Protein AF-A0AAD4C469-F1 (afdb_monomer)

InterPro domains:
  IPR000558 Histone H2B [PR00621] (13-31)
  IPR000558 Histone H2B [PR00621] (32-52)
  IPR000558 Histone H2B [PR00621] (54-71)
  IPR000558 Histone H2B [PR00621] (71-84)
  IPR000558 Histone H2B [PR00621] (84-97)
  IPR000558 Histone H2B [PTHR23428] (3-96)
  IPR000558 Histone H2B [SM00427] (3-100)
  IPR007125 Core Histone H2A/H2B/H3 domain [PF00125] (3-76)
  IPR009072 Histone-fold [G3DSA:1.10.20.10] (1-100)
  IPR009072 Histone-fold [SSF47113] (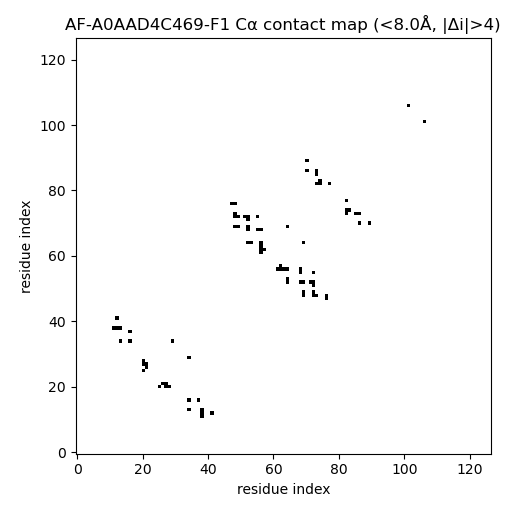2-96)
  IPR055333 Histone H2B, conserved site [PS00357] (68-90)

Solvent-accessible surface area (backbone atoms only — not comparable to full-atom values): 8048 Å² total; per-residue (Å²): 132,86,78,78,75,78,73,80,78,76,88,67,54,60,68,59,54,52,54,55,44,47,73,79,37,74,87,66,83,80,52,75,68,57,48,52,52,52,42,51,49,52,51,54,52,48,51,52,38,53,52,45,18,51,52,50,22,55,76,69,72,40,96,64,88,48,73,65,37,47,55,51,23,43,54,73,75,34,68,74,70,58,25,56,52,54,47,52,56,49,49,54,51,52,52,53,54,49,52,68,59,40,75,79,48,94,75,81,85,85,75,88,86,76,98,69,87,75,72,80,84,85,73,84,84,89,133

Mean predicted aligned error: 12.95 Å

Organism: NCBI:txid1328754

Secondary structure (DSSP, 8-state):
-----PPP----THHHHHHHHHHH-TT----HHHHHHHHHHHHHHHHHHHHHHHHHHHHTT-SS--HHHHHHHHHHHS-HHHHHHHHHHHHHHHHHHHHHHHTTS------S---------------

Foldseek 3Di:
DDDDDDPPDPDFCLVVVVVVCCVVPVPDDDDPVRSVVVRVVVVVVVVQLVVQLVVVCVVVVHPDRDVVSSLVSLPVPDDDPVSVVVSVVSVVVVVVVVVVVCVVPDDDDDDPDDPDPPDDDPDDDDD

Structure (mmCIF, N/CA/C/O backbone):
data_AF-A0AAD4C469-F1
#
_entry.id   AF-A0AAD4C469-F1
#
loop_
_atom_site.group_PDB
_atom_site.id
_atom_site.type_symbol
_atom_site.label_atom_id
_atom_site.label_alt_id
_atom_site.label_comp_id
_atom_site.label_asym_id
_atom_site.label_entity_id
_atom_site.label_seq_id
_atom_site.pdbx_PDB_ins_code
_atom_site.Cartn_x
_atom_site.Cartn_y
_atom_site.Cartn_z
_atom_site.occupancy
_atom_site.B_iso_or_equiv
_atom_site.auth_seq_id
_atom_site.auth_comp_id
_atom_site.auth_asym_id
_atom_site.auth_atom_id
_atom_site.pdbx_PDB_model_num
ATOM 1 N N . GLU A 1 1 ? 24.650 6.093 35.827 1.00 48.41 1 GLU A N 1
ATOM 2 C CA . GLU A 1 1 ? 23.314 5.576 35.453 1.00 48.41 1 GLU A CA 1
ATOM 3 C C . GLU A 1 1 ? 23.292 5.151 33.986 1.00 48.41 1 GLU A C 1
ATOM 5 O O . GLU A 1 1 ? 23.752 5.922 33.145 1.00 48.41 1 GLU A O 1
ATOM 10 N N . PRO A 1 2 ? 22.814 3.946 33.634 1.00 42.75 2 PRO A N 1
ATOM 11 C CA . PRO A 1 2 ? 22.776 3.515 32.243 1.00 42.75 2 PRO A CA 1
ATOM 12 C C . PRO A 1 2 ? 21.626 4.216 31.501 1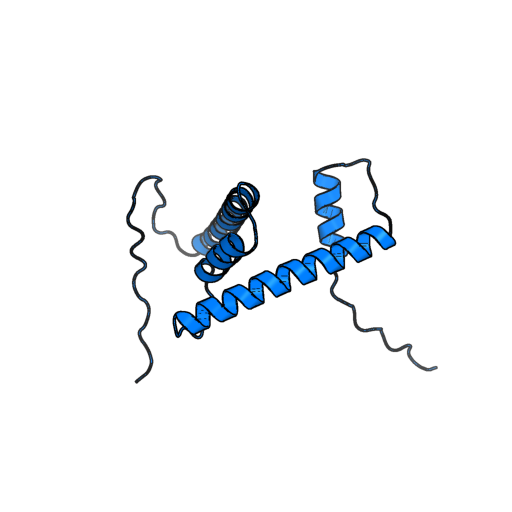.00 42.75 2 PRO A C 1
ATOM 14 O O . PRO A 1 2 ? 20.449 4.004 31.797 1.00 42.75 2 PRO A O 1
ATOM 17 N N . LYS A 1 3 ? 21.963 5.049 30.506 1.00 57.75 3 LYS A N 1
ATOM 18 C CA . LYS A 1 3 ? 20.997 5.647 29.568 1.00 57.75 3 LYS A CA 1
ATOM 19 C C . LYS A 1 3 ? 20.197 4.530 28.889 1.00 57.75 3 LYS A C 1
ATOM 21 O O . LYS A 1 3 ? 20.746 3.774 28.088 1.00 57.75 3 LYS A O 1
ATOM 26 N N . LYS A 1 4 ? 18.892 4.442 29.182 1.00 62.78 4 LYS A N 1
ATOM 27 C CA . LYS A 1 4 ? 17.950 3.548 28.487 1.00 62.78 4 LYS A CA 1
ATOM 28 C C . LYS A 1 4 ? 18.076 3.773 26.977 1.00 62.78 4 LYS A C 1
ATOM 30 O O . LYS A 1 4 ? 17.757 4.852 26.477 1.00 62.78 4 LYS A O 1
ATOM 35 N N . ARG A 1 5 ? 18.572 2.758 26.260 1.00 63.22 5 ARG A N 1
ATOM 36 C CA . ARG A 1 5 ? 18.670 2.749 24.795 1.00 63.22 5 ARG A CA 1
ATOM 37 C C . ARG A 1 5 ? 17.279 3.029 24.228 1.00 63.22 5 ARG A C 1
ATOM 39 O O . ARG A 1 5 ? 16.352 2.253 24.455 1.00 63.22 5 ARG A O 1
ATOM 46 N N . LYS A 1 6 ? 17.117 4.163 23.542 1.00 62.97 6 LYS A N 1
ATOM 47 C CA . LYS A 1 6 ? 15.861 4.517 22.873 1.0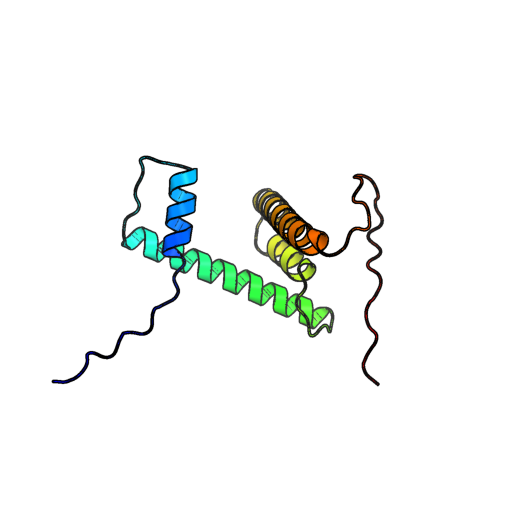0 62.97 6 LYS A CA 1
ATOM 48 C C . LYS A 1 6 ? 15.557 3.413 21.860 1.00 62.97 6 LYS A C 1
ATOM 50 O O . LYS A 1 6 ? 16.358 3.159 20.965 1.00 62.97 6 LYS A O 1
ATOM 55 N N . LYS A 1 7 ? 14.437 2.714 22.049 1.00 63.28 7 LYS A N 1
ATOM 56 C CA . LYS A 1 7 ? 13.973 1.665 21.136 1.00 63.28 7 LYS A CA 1
ATOM 57 C C . LYS A 1 7 ? 13.807 2.301 19.753 1.00 63.28 7 LYS A C 1
ATOM 59 O O . LYS A 1 7 ? 13.189 3.362 19.660 1.00 63.28 7 LYS A O 1
ATOM 64 N N . ALA A 1 8 ? 14.372 1.685 18.713 1.00 60.12 8 ALA A N 1
ATOM 65 C CA . ALA A 1 8 ? 14.177 2.143 17.342 1.00 60.12 8 ALA A CA 1
ATOM 66 C C . ALA A 1 8 ? 12.671 2.281 17.085 1.00 60.12 8 ALA A C 1
ATOM 68 O O . ALA A 1 8 ? 11.896 1.358 17.362 1.00 60.12 8 ALA A O 1
ATOM 69 N N . ARG A 1 9 ? 12.248 3.468 16.644 1.00 60.50 9 ARG A N 1
ATOM 70 C CA . ARG A 1 9 ? 10.848 3.749 16.341 1.00 60.50 9 ARG A CA 1
ATOM 71 C C . ARG A 1 9 ? 10.463 2.851 15.170 1.00 60.50 9 ARG A C 1
ATOM 73 O O . ARG A 1 9 ? 10.961 3.045 14.069 1.00 60.50 9 ARG A O 1
ATOM 80 N N . LYS A 1 10 ? 9.610 1.851 15.407 1.00 68.88 10 LYS A N 1
ATOM 81 C CA . LYS A 1 10 ? 8.953 1.149 14.303 1.00 68.88 10 LYS A CA 1
ATOM 82 C C . LYS A 1 10 ? 8.032 2.163 13.630 1.00 68.88 10 LYS A C 1
ATOM 84 O O . LYS A 1 10 ? 7.045 2.588 14.233 1.00 68.88 10 LYS A O 1
ATOM 89 N N . GLU A 1 11 ? 8.402 2.587 12.428 1.00 73.94 11 GLU A N 1
ATOM 90 C CA . GLU A 1 11 ? 7.507 3.282 11.506 1.00 73.94 11 GLU A CA 1
ATOM 91 C C . GLU A 1 11 ? 6.274 2.378 11.327 1.00 73.94 11 GLU A C 1
ATOM 93 O O . GLU A 1 11 ? 6.391 1.223 10.922 1.00 73.94 11 GLU A O 1
ATOM 98 N N . THR A 1 12 ? 5.106 2.846 11.763 1.00 84.94 12 THR A N 1
ATOM 99 C CA . THR A 1 12 ? 3.837 2.108 11.661 1.00 84.94 12 THR A CA 1
ATOM 100 C C . THR A 1 12 ? 2.800 3.010 11.026 1.00 84.94 12 THR A C 1
ATOM 102 O O . THR A 1 12 ? 2.823 4.228 11.219 1.00 84.94 12 THR A O 1
ATOM 105 N N . TYR A 1 13 ? 1.842 2.414 10.323 1.00 89.06 13 TYR A N 1
ATOM 106 C CA . TYR A 1 13 ? 0.779 3.153 9.643 1.00 89.06 13 TYR A CA 1
ATOM 107 C C . TYR A 1 13 ? -0.326 3.643 10.590 1.00 89.06 13 TYR A C 1
ATOM 109 O O . TYR A 1 13 ? -1.303 4.247 10.152 1.00 89.06 13 TYR A O 1
ATOM 117 N N . SER A 1 14 ? -0.165 3.427 11.899 1.00 87.50 14 SER A N 1
ATOM 118 C CA . SER A 1 14 ? -1.192 3.646 12.918 1.00 87.50 14 SER A CA 1
ATOM 119 C C . SER A 1 14 ? -1.788 5.056 12.899 1.00 87.50 14 SER A C 1
ATOM 121 O O . SER A 1 14 ? -3.000 5.215 13.015 1.00 87.50 14 SER A O 1
ATOM 123 N N . SER A 1 15 ? -0.962 6.093 12.717 1.00 89.75 15 SER A N 1
ATOM 124 C CA . SER A 1 15 ? -1.435 7.484 12.677 1.00 89.75 15 SER A CA 1
ATOM 125 C C . SER A 1 15 ? -2.305 7.773 11.450 1.00 89.75 15 SER A C 1
ATOM 127 O O . SER A 1 15 ? -3.302 8.484 11.562 1.00 89.75 15 SER A O 1
ATOM 129 N N . TYR A 1 16 ? -1.959 7.212 10.291 1.00 91.88 16 TYR A N 1
ATOM 130 C CA . TYR A 1 16 ? -2.714 7.375 9.048 1.00 91.88 16 TYR A CA 1
ATOM 131 C C . TYR A 1 16 ? -4.029 6.602 9.098 1.00 91.88 16 TYR A C 1
ATOM 133 O O . TYR A 1 16 ? -5.067 7.144 8.727 1.00 91.88 16 TYR A O 1
ATOM 141 N N . ILE A 1 17 ? -4.003 5.386 9.650 1.00 92.06 17 ILE A N 1
ATOM 142 C CA . ILE A 1 17 ? -5.201 4.568 9.852 1.00 92.06 17 ILE A CA 1
ATOM 143 C C . ILE A 1 17 ? -6.206 5.309 10.749 1.00 92.06 17 ILE A C 1
ATOM 145 O O . ILE A 1 17 ? -7.386 5.379 10.416 1.00 92.06 17 ILE A O 1
ATOM 149 N N . TYR A 1 18 ? -5.748 5.946 11.835 1.00 91.44 18 TYR A N 1
ATOM 150 C CA . TYR A 1 18 ? -6.616 6.777 12.680 1.00 91.44 18 TYR A CA 1
ATOM 151 C C . TYR A 1 18 ? -7.197 7.993 11.946 1.00 91.44 18 TYR A C 1
ATOM 153 O O . TYR A 1 18 ? -8.369 8.313 12.141 1.00 91.44 18 TYR A O 1
ATOM 161 N N . LYS A 1 19 ? -6.406 8.670 11.102 1.00 92.19 19 LYS A N 1
ATOM 162 C CA . LYS A 1 19 ? -6.885 9.817 10.311 1.00 92.19 19 LYS A CA 1
ATOM 163 C C . LYS A 1 19 ? -7.992 9.407 9.341 1.00 92.19 19 LYS A C 1
ATOM 165 O O . LYS A 1 19 ? -9.021 10.071 9.301 1.00 92.19 19 LYS A O 1
ATOM 170 N N . VAL A 1 20 ? -7.805 8.301 8.619 1.00 91.88 20 VAL A N 1
ATOM 171 C CA . VAL A 1 20 ? -8.817 7.767 7.694 1.00 91.88 20 VAL A CA 1
ATOM 172 C C . VAL A 1 20 ? -10.063 7.319 8.458 1.00 91.88 20 VAL A C 1
ATOM 174 O O . VAL A 1 20 ? -11.176 7.642 8.057 1.00 91.88 20 VAL A O 1
ATOM 177 N N . LEU A 1 21 ? -9.900 6.658 9.609 1.00 92.88 21 LEU A N 1
ATOM 178 C CA . LEU A 1 21 ? -11.036 6.240 10.432 1.00 92.88 21 LEU A CA 1
ATOM 179 C C . LEU A 1 21 ? -11.902 7.431 10.859 1.00 92.88 21 LEU A C 1
ATOM 181 O O . LEU A 1 21 ? -13.121 7.358 10.758 1.00 92.88 21 LEU A O 1
ATOM 185 N N . LYS A 1 22 ? -11.289 8.543 11.283 1.00 92.56 22 LYS A N 1
ATOM 186 C CA . LYS A 1 22 ? -12.030 9.751 11.678 1.00 92.56 22 LYS A CA 1
ATOM 187 C C . LYS A 1 22 ? -12.701 10.478 10.514 1.00 92.56 22 LYS A C 1
ATOM 189 O O . LYS A 1 22 ? -13.683 11.170 10.753 1.00 92.56 22 LYS A O 1
ATOM 194 N N . GLN A 1 23 ? -12.215 10.306 9.284 1.00 92.81 23 GLN A N 1
ATOM 195 C CA . GLN A 1 23 ? -12.884 10.830 8.088 1.00 92.81 23 GLN A CA 1
ATOM 196 C C . GLN A 1 23 ? -14.176 10.066 7.766 1.00 92.81 23 GLN A C 1
ATOM 198 O O . GLN A 1 23 ? -15.118 10.671 7.266 1.00 92.81 23 GLN A O 1
ATOM 203 N N . VAL A 1 24 ? -14.231 8.761 8.058 1.00 92.50 24 VAL A N 1
ATOM 204 C CA . VAL A 1 24 ? -15.398 7.910 7.760 1.00 92.50 24 VAL A CA 1
ATOM 205 C C . VAL A 1 24 ? -16.374 7.841 8.942 1.00 92.50 24 VAL A C 1
ATOM 207 O O . VAL A 1 24 ? -17.583 7.939 8.750 1.00 92.50 24 VAL A O 1
ATOM 210 N N . HIS A 1 25 ? -15.864 7.708 10.171 1.00 92.62 25 HIS A N 1
ATOM 211 C CA . HIS A 1 25 ? -16.662 7.603 11.395 1.00 92.62 25 HIS A CA 1
ATOM 212 C C . HIS A 1 25 ? -16.049 8.435 12.539 1.00 92.62 25 HIS A C 1
ATOM 214 O O . HIS A 1 25 ? -15.147 7.964 13.244 1.00 92.62 25 HIS A O 1
ATOM 220 N N . PRO A 1 26 ? -16.542 9.664 12.782 1.00 91.25 26 PRO A N 1
ATOM 221 C CA . PRO A 1 26 ? -15.951 10.566 13.771 1.00 91.25 26 PRO A CA 1
ATOM 222 C C . PRO A 1 26 ? -16.099 10.078 15.221 1.00 91.25 26 PRO A C 1
ATOM 224 O O . PRO A 1 26 ? -15.213 10.333 16.038 1.00 91.25 26 PRO A O 1
ATOM 227 N N . GLU A 1 27 ? -17.146 9.318 15.546 1.00 91.31 27 GLU A N 1
ATOM 228 C CA . GLU A 1 27 ? -17.429 8.871 16.923 1.00 91.31 27 GLU A CA 1
ATOM 229 C C . GLU A 1 27 ? -16.877 7.477 17.253 1.00 91.31 27 GLU A C 1
ATOM 231 O O . GLU A 1 27 ? -16.817 7.076 18.411 1.00 91.31 27 GLU A O 1
ATOM 236 N N . THR A 1 28 ? -16.408 6.733 16.248 1.00 91.44 28 THR A N 1
ATOM 237 C CA . THR A 1 28 ? -15.867 5.383 16.449 1.00 91.44 28 THR A CA 1
ATOM 238 C C . THR A 1 28 ? -14.378 5.424 16.815 1.00 91.44 28 THR A C 1
ATOM 240 O O . THR A 1 28 ? -13.620 6.304 16.384 1.00 91.44 28 THR A O 1
ATOM 243 N N . GLY A 1 29 ? -13.954 4.465 17.642 1.00 90.00 29 GLY A N 1
ATOM 244 C CA . GLY A 1 29 ? -12.559 4.203 17.996 1.00 90.00 29 GLY A CA 1
ATOM 245 C C . GLY A 1 29 ? -12.145 2.783 17.609 1.00 90.00 29 GLY A C 1
ATOM 246 O O . GLY A 1 29 ? -12.990 1.909 17.433 1.00 90.00 29 GLY A O 1
ATOM 247 N N . ILE A 1 30 ? -10.840 2.542 17.479 1.00 91.69 30 ILE A N 1
ATOM 248 C CA . ILE A 1 30 ? -10.284 1.223 17.155 1.00 91.69 30 ILE A CA 1
ATOM 249 C C . ILE A 1 30 ? -9.421 0.710 18.307 1.00 91.69 30 ILE A C 1
ATOM 251 O O . ILE A 1 30 ? -8.707 1.467 18.961 1.00 91.69 30 ILE A O 1
ATOM 255 N N . SER A 1 31 ? -9.487 -0.593 18.570 1.00 93.44 31 SER A N 1
ATOM 256 C CA . SER A 1 31 ? -8.665 -1.229 19.600 1.00 93.44 31 SER A CA 1
ATOM 257 C C . SER A 1 31 ? -7.203 -1.370 19.158 1.00 93.44 31 SER A C 1
ATOM 259 O O . SER A 1 31 ? -6.898 -1.455 17.968 1.00 93.44 31 SER A O 1
ATOM 261 N N . ASN A 1 32 ? -6.281 -1.501 20.119 1.00 88.94 32 ASN A N 1
ATOM 262 C CA . ASN A 1 32 ? -4.860 -1.747 19.827 1.00 88.94 32 ASN A CA 1
ATOM 263 C C . ASN A 1 32 ? -4.631 -3.040 19.024 1.00 88.94 32 ASN A C 1
ATOM 265 O O . ASN A 1 32 ? -3.735 -3.095 18.183 1.00 88.94 32 ASN A O 1
ATOM 269 N N . LYS A 1 33 ? -5.457 -4.073 19.249 1.00 90.88 33 LYS A N 1
ATOM 270 C CA . LYS A 1 33 ? -5.413 -5.322 18.473 1.00 90.88 33 LYS A CA 1
ATOM 271 C C . LYS A 1 33 ? -5.867 -5.096 17.030 1.00 90.88 33 LYS A C 1
ATOM 273 O O . LYS A 1 33 ? -5.175 -5.522 16.112 1.00 90.88 33 LYS A O 1
ATOM 278 N N . GLY A 1 34 ? -6.976 -4.377 16.833 1.00 92.44 34 GLY A N 1
ATOM 279 C CA . GLY A 1 34 ? -7.466 -4.014 15.499 1.00 92.44 34 GLY A CA 1
ATOM 280 C C . GLY A 1 34 ? -6.460 -3.161 14.726 1.00 92.44 34 GLY A C 1
ATOM 281 O O . GLY A 1 34 ? -6.230 -3.393 13.543 1.00 92.44 34 GLY A O 1
ATOM 282 N N . MET A 1 35 ? -5.773 -2.250 15.419 1.00 92.81 35 MET A N 1
ATOM 283 C CA . MET A 1 35 ? -4.704 -1.456 14.819 1.00 92.81 35 MET A CA 1
ATOM 284 C C . MET A 1 35 ? -3.528 -2.318 14.338 1.00 92.81 35 MET A C 1
ATOM 286 O O . MET A 1 35 ? -2.986 -2.075 13.262 1.00 92.81 35 MET A O 1
ATOM 290 N N . GLY A 1 36 ? -3.155 -3.353 15.098 1.00 91.62 36 GLY A N 1
ATOM 291 C CA . GLY A 1 36 ? -2.126 -4.310 14.684 1.00 91.62 36 GLY A CA 1
ATOM 292 C C . GLY A 1 36 ? -2.495 -5.050 13.397 1.00 91.62 36 GLY A C 1
ATOM 293 O O . GLY A 1 36 ? -1.673 -5.129 12.487 1.00 91.62 36 GLY A O 1
ATOM 294 N N . VAL A 1 37 ? -3.743 -5.521 13.294 1.00 93.19 37 VAL A N 1
ATOM 295 C CA . VAL A 1 37 ? -4.253 -6.203 12.091 1.00 93.19 37 VAL A CA 1
ATOM 296 C C . VAL A 1 37 ? -4.223 -5.272 10.879 1.00 93.19 37 VAL A C 1
ATOM 298 O O . VAL A 1 37 ? -3.708 -5.658 9.834 1.00 93.19 37 VAL A O 1
ATOM 301 N N . LEU A 1 38 ? -4.703 -4.032 11.019 1.00 93.94 38 LEU A N 1
ATOM 302 C CA . LEU A 1 38 ? -4.702 -3.065 9.917 1.00 93.94 38 LEU A CA 1
ATOM 303 C C . LEU A 1 38 ? -3.290 -2.653 9.496 1.00 93.94 38 LEU A C 1
ATOM 305 O O . LEU A 1 38 ? -3.021 -2.511 8.307 1.00 93.94 38 LEU A O 1
ATOM 309 N N . ASN A 1 39 ? -2.366 -2.502 10.445 1.00 92.38 39 ASN A N 1
ATOM 310 C CA . ASN A 1 39 ? -0.975 -2.224 10.113 1.00 92.38 39 ASN A CA 1
ATOM 311 C C . ASN A 1 39 ? -0.355 -3.376 9.307 1.00 92.38 39 ASN A C 1
ATOM 313 O O . ASN A 1 39 ? 0.319 -3.124 8.313 1.00 92.38 39 ASN A O 1
ATOM 317 N N . SER A 1 40 ? -0.589 -4.630 9.697 1.00 92.69 40 SER A N 1
ATOM 318 C CA . SER A 1 40 ? -0.116 -5.785 8.923 1.00 92.69 40 SER A CA 1
ATOM 319 C C . SER A 1 40 ? -0.794 -5.894 7.557 1.00 92.69 40 SER A C 1
ATOM 321 O O . SER A 1 40 ? -0.115 -6.185 6.581 1.00 92.69 40 SER A O 1
ATOM 323 N N . PHE A 1 41 ? -2.091 -5.590 7.462 1.00 93.69 41 PHE A N 1
ATOM 324 C CA . PHE A 1 41 ? -2.826 -5.590 6.195 1.00 93.69 41 PHE A CA 1
ATOM 325 C C . PHE A 1 41 ? -2.232 -4.611 5.173 1.00 93.69 41 PHE A C 1
ATOM 327 O O . PHE A 1 41 ? -2.037 -4.966 4.014 1.00 93.69 41 PHE A O 1
ATOM 334 N N . VAL A 1 42 ? -1.891 -3.391 5.603 1.00 92.94 42 VAL A N 1
ATOM 335 C CA . VAL A 1 42 ? -1.251 -2.401 4.720 1.00 92.94 42 VAL A CA 1
ATOM 336 C C . VAL A 1 42 ? 0.120 -2.884 4.241 1.00 92.94 42 VAL A C 1
ATOM 338 O O . VAL A 1 42 ? 0.447 -2.701 3.071 1.00 92.94 42 VAL A O 1
ATOM 341 N N . ASN A 1 43 ? 0.903 -3.524 5.115 1.00 92.69 43 ASN A N 1
ATOM 342 C CA . ASN A 1 43 ? 2.202 -4.082 4.733 1.00 92.69 43 ASN A CA 1
ATOM 343 C C . ASN A 1 43 ? 2.058 -5.228 3.718 1.00 92.69 43 ASN A C 1
ATOM 345 O O . ASN A 1 43 ? 2.742 -5.206 2.702 1.00 92.69 43 ASN A O 1
ATOM 349 N N . ASP A 1 44 ? 1.132 -6.168 3.933 1.00 93.62 44 ASP A N 1
ATOM 350 C CA . ASP A 1 44 ? 0.881 -7.282 3.001 1.00 93.62 44 ASP A CA 1
ATOM 351 C C . ASP A 1 44 ? 0.441 -6.780 1.615 1.00 93.62 44 ASP A C 1
ATOM 353 O O . ASP A 1 44 ? 0.952 -7.212 0.578 1.00 93.62 44 ASP A O 1
ATOM 357 N N . LEU A 1 45 ? -0.453 -5.785 1.577 1.00 92.69 45 LEU A N 1
ATOM 358 C CA . LEU A 1 45 ? -0.877 -5.181 0.317 1.00 92.69 45 LEU A CA 1
ATOM 359 C C . LEU A 1 45 ? 0.279 -4.458 -0.389 1.00 92.69 45 LEU A C 1
ATOM 361 O O . LEU A 1 45 ? 0.426 -4.574 -1.608 1.00 92.69 45 LEU A O 1
ATOM 365 N N . PHE A 1 46 ? 1.106 -3.728 0.361 1.00 92.00 46 PHE A N 1
ATOM 366 C CA . PHE A 1 46 ? 2.272 -3.041 -0.185 1.00 92.00 46 PHE A CA 1
ATOM 367 C C . PHE A 1 46 ? 3.289 -4.028 -0.767 1.00 92.00 46 PHE A C 1
ATOM 369 O O . PHE A 1 46 ? 3.740 -3.839 -1.896 1.00 92.00 46 PHE A O 1
ATOM 376 N N . GLU A 1 47 ? 3.606 -5.099 -0.041 1.00 93.50 47 GLU A N 1
ATOM 377 C CA . GLU A 1 47 ? 4.532 -6.137 -0.497 1.00 93.50 47 GLU A CA 1
ATOM 378 C C . GLU A 1 47 ? 4.023 -6.833 -1.762 1.00 93.50 47 GLU A C 1
ATOM 380 O O . GLU A 1 47 ? 4.786 -7.005 -2.717 1.00 93.50 47 GLU A O 1
ATOM 385 N N . ARG A 1 48 ? 2.723 -7.154 -1.831 1.00 94.38 48 ARG A N 1
ATOM 386 C CA . ARG A 1 48 ? 2.110 -7.701 -3.052 1.00 94.38 48 ARG A CA 1
ATOM 387 C C . ARG A 1 48 ? 2.251 -6.755 -4.240 1.00 94.38 48 ARG A C 1
ATOM 389 O O . ARG A 1 48 ? 2.699 -7.185 -5.301 1.00 94.38 48 ARG A O 1
ATOM 396 N N . ILE A 1 49 ? 1.909 -5.474 -4.076 1.00 92.75 49 ILE A N 1
ATOM 397 C CA . ILE A 1 49 ? 1.998 -4.481 -5.161 1.00 92.75 49 ILE A CA 1
ATOM 398 C C . ILE A 1 49 ? 3.447 -4.287 -5.606 1.00 92.75 49 ILE A C 1
ATOM 400 O O . ILE A 1 49 ? 3.719 -4.285 -6.806 1.00 92.75 49 ILE A O 1
ATOM 404 N N . ALA A 1 50 ? 4.380 -4.163 -4.662 1.00 92.69 50 ALA A N 1
ATOM 405 C CA . ALA A 1 50 ? 5.796 -3.991 -4.957 1.00 92.69 50 ALA A CA 1
ATOM 406 C C . ALA A 1 50 ? 6.379 -5.209 -5.690 1.00 92.69 50 ALA A C 1
ATOM 408 O O . ALA A 1 50 ? 7.132 -5.045 -6.651 1.00 92.69 50 ALA A O 1
ATOM 409 N N . SER A 1 51 ? 5.999 -6.424 -5.282 1.00 93.75 51 SER A N 1
ATOM 410 C CA . SER A 1 51 ? 6.440 -7.661 -5.930 1.00 93.75 51 SER A CA 1
ATOM 411 C C . SER A 1 51 ? 5.952 -7.747 -7.378 1.00 93.75 51 SER A C 1
ATOM 413 O O . SER A 1 51 ? 6.755 -7.959 -8.287 1.00 93.75 51 SER A O 1
ATOM 415 N N . GLU A 1 52 ? 4.660 -7.509 -7.620 1.00 92.50 52 GLU A N 1
ATOM 416 C CA . GLU A 1 52 ? 4.099 -7.542 -8.976 1.00 92.50 52 GLU A CA 1
ATOM 417 C C . GLU A 1 52 ? 4.656 -6.421 -9.862 1.00 92.50 52 GLU A C 1
ATOM 419 O O . GLU A 1 52 ? 5.000 -6.651 -11.023 1.00 92.50 52 GLU A O 1
ATOM 424 N N . ALA A 1 53 ? 4.843 -5.219 -9.314 1.00 92.19 53 ALA A N 1
ATOM 425 C CA . ALA A 1 53 ? 5.449 -4.115 -10.051 1.00 92.19 53 ALA A CA 1
ATOM 426 C C . ALA A 1 53 ? 6.919 -4.386 -10.415 1.00 92.19 53 ALA A C 1
ATOM 428 O O . ALA A 1 53 ? 7.341 -4.075 -11.529 1.00 92.19 53 ALA A O 1
ATOM 429 N N . SER A 1 54 ? 7.687 -5.010 -9.515 1.00 91.88 54 SER A N 1
ATOM 430 C CA . SER A 1 54 ? 9.076 -5.416 -9.769 1.00 91.88 54 SER A CA 1
ATOM 431 C C . SER A 1 54 ? 9.176 -6.446 -10.901 1.00 91.88 54 SER A C 1
ATOM 433 O O . SER A 1 54 ? 10.002 -6.310 -11.812 1.00 91.88 54 SER A O 1
ATOM 435 N N . LYS A 1 55 ? 8.268 -7.433 -10.922 1.00 91.69 55 LYS A N 1
ATOM 436 C CA . LYS A 1 55 ? 8.162 -8.396 -12.031 1.00 91.69 55 LYS A CA 1
ATOM 437 C C . LYS A 1 55 ? 7.860 -7.682 -13.351 1.00 91.69 55 LYS A C 1
ATOM 439 O O . LYS A 1 55 ? 8.543 -7.924 -14.342 1.00 91.69 55 LYS A O 1
ATOM 444 N N . LEU A 1 56 ? 6.899 -6.755 -13.359 1.00 89.94 56 LEU A N 1
ATOM 445 C CA . LEU A 1 56 ? 6.542 -5.957 -14.541 1.00 89.94 56 LEU A CA 1
ATOM 446 C C . LEU A 1 56 ? 7.703 -5.100 -15.067 1.00 89.94 56 LEU A C 1
ATOM 448 O O . LEU A 1 56 ? 7.903 -5.026 -16.280 1.00 89.94 56 LEU A O 1
ATOM 452 N N . ALA A 1 57 ? 8.495 -4.491 -14.182 1.00 89.19 57 ALA A N 1
ATOM 453 C CA . ALA A 1 57 ? 9.685 -3.739 -14.578 1.00 89.19 57 ALA A CA 1
ATOM 454 C C . ALA A 1 57 ? 10.736 -4.645 -15.241 1.00 89.19 57 ALA A C 1
ATOM 456 O O . ALA A 1 57 ? 11.279 -4.303 -16.296 1.00 89.19 57 ALA A O 1
ATOM 457 N N . THR A 1 58 ? 10.940 -5.841 -14.678 1.00 89.81 58 THR A N 1
ATOM 458 C CA . THR A 1 58 ? 11.869 -6.848 -15.210 1.00 89.81 58 THR A CA 1
ATOM 459 C C . THR A 1 58 ? 11.432 -7.355 -16.587 1.00 89.81 58 THR A C 1
ATOM 461 O O . THR A 1 58 ? 12.258 -7.430 -17.496 1.00 89.81 58 THR A O 1
ATOM 464 N N . TYR A 1 59 ? 10.135 -7.621 -16.796 1.00 88.50 59 TYR A N 1
ATOM 465 C CA . TYR A 1 59 ? 9.607 -8.024 -18.110 1.00 88.50 59 TYR A CA 1
ATOM 466 C C . TYR A 1 59 ? 9.845 -6.964 -19.187 1.00 88.50 59 TYR A C 1
ATOM 468 O O . TYR A 1 59 ? 10.200 -7.288 -20.319 1.00 88.50 59 TYR A O 1
ATOM 476 N N . ASN A 1 60 ? 9.714 -5.691 -18.818 1.00 85.25 60 ASN A N 1
ATOM 477 C CA . ASN A 1 60 ? 9.953 -4.566 -19.715 1.00 85.25 60 ASN A CA 1
ATOM 478 C C . ASN A 1 60 ? 11.444 -4.206 -19.858 1.00 85.25 60 ASN A C 1
ATOM 480 O O . ASN A 1 60 ? 11.755 -3.247 -20.564 1.00 85.25 60 ASN A O 1
ATOM 484 N N . LYS A 1 61 ? 12.357 -4.947 -19.203 1.00 87.19 61 LYS A N 1
ATOM 485 C CA . LYS A 1 61 ?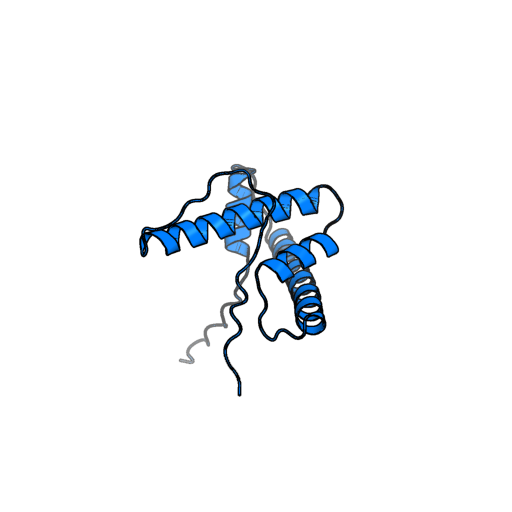 13.808 -4.684 -19.139 1.00 87.19 61 LYS A CA 1
ATOM 486 C C . LYS A 1 61 ? 14.147 -3.268 -18.662 1.00 87.19 61 LYS A C 1
ATOM 488 O O . LYS A 1 61 ? 15.139 -2.681 -19.085 1.00 87.19 61 LYS A O 1
ATOM 493 N N . LYS A 1 62 ? 13.308 -2.699 -17.796 1.00 81.81 62 LYS A N 1
ATOM 494 C CA . LYS A 1 62 ? 13.520 -1.371 -17.217 1.00 81.81 62 LYS A CA 1
ATOM 495 C C . LYS A 1 62 ? 14.041 -1.511 -15.795 1.00 81.81 62 LYS A C 1
ATOM 497 O O . LYS A 1 62 ? 13.476 -2.253 -15.000 1.00 81.81 62 LYS A O 1
ATOM 502 N N . ALA A 1 63 ? 15.078 -0.744 -15.466 1.00 81.94 63 ALA A N 1
ATOM 503 C CA . ALA A 1 63 ? 15.620 -0.662 -14.109 1.00 81.94 63 ALA A CA 1
ATOM 504 C C . ALA A 1 63 ? 14.829 0.299 -13.195 1.00 81.94 63 ALA A C 1
ATOM 506 O O . ALA A 1 63 ? 15.081 0.366 -11.995 1.00 81.94 63 ALA A O 1
ATOM 507 N N . THR A 1 64 ? 13.873 1.055 -13.747 1.00 85.06 64 THR A N 1
ATOM 508 C CA . THR A 1 64 ? 13.088 2.058 -13.015 1.00 85.06 64 THR A CA 1
ATOM 509 C C . THR A 1 64 ? 11.624 1.637 -12.908 1.00 85.06 64 THR A C 1
ATOM 511 O O . THR A 1 64 ? 10.980 1.356 -13.918 1.00 85.06 64 THR A O 1
ATOM 514 N N . LEU A 1 65 ? 11.085 1.656 -11.687 1.00 85.25 65 LEU A N 1
ATOM 515 C CA . LEU A 1 65 ? 9.657 1.486 -11.410 1.00 85.25 65 LEU A CA 1
ATOM 516 C C . LEU A 1 65 ? 8.924 2.813 -11.641 1.00 85.25 65 LEU A C 1
ATOM 518 O O . LEU A 1 65 ? 9.140 3.770 -10.897 1.00 85.25 65 LEU A O 1
ATOM 522 N N . SER A 1 66 ? 8.056 2.888 -12.653 1.00 86.69 66 SER A N 1
ATOM 523 C CA . SER A 1 66 ? 7.212 4.063 -12.888 1.00 86.69 66 SER A CA 1
ATOM 524 C C . SER A 1 66 ? 5.803 3.867 -12.319 1.00 86.69 66 SER A C 1
ATOM 526 O O . SER A 1 66 ? 5.364 2.754 -12.017 1.00 86.69 66 SER A O 1
ATOM 528 N N . ALA A 1 67 ? 5.042 4.961 -12.224 1.00 86.88 67 ALA A N 1
ATOM 529 C CA . ALA A 1 67 ? 3.639 4.920 -11.809 1.00 86.88 67 ALA A CA 1
ATOM 530 C C . ALA A 1 67 ? 2.777 3.992 -12.693 1.00 86.88 67 ALA A C 1
ATOM 532 O O . ALA A 1 67 ? 1.765 3.469 -12.230 1.00 86.88 67 ALA A O 1
ATOM 533 N N . ARG A 1 68 ? 3.189 3.739 -13.946 1.00 85.19 68 ARG A N 1
ATOM 534 C CA . ARG A 1 68 ? 2.498 2.830 -14.871 1.00 85.19 68 ARG A CA 1
ATOM 535 C C . ARG A 1 68 ? 2.619 1.365 -14.444 1.00 85.19 68 ARG A C 1
ATOM 537 O O . ARG A 1 68 ? 1.628 0.635 -14.524 1.00 85.19 68 ARG A O 1
ATOM 544 N N . GLU A 1 69 ? 3.794 0.928 -13.988 1.00 88.62 69 GLU A N 1
ATOM 545 C CA . GLU A 1 69 ? 3.983 -0.436 -13.478 1.00 88.62 69 GLU A CA 1
ATOM 546 C C . GLU A 1 69 ? 3.169 -0.643 -12.197 1.00 88.62 69 GLU A C 1
ATOM 548 O O . GLU A 1 69 ? 2.483 -1.655 -12.076 1.00 88.62 69 GLU A O 1
ATOM 553 N N . ILE A 1 70 ? 3.132 0.355 -11.306 1.00 91.00 70 ILE A N 1
ATOM 554 C CA . ILE A 1 70 ? 2.289 0.319 -10.100 1.00 91.00 70 ILE A CA 1
ATOM 555 C C . ILE A 1 70 ? 0.799 0.251 -10.466 1.00 91.00 70 ILE A C 1
ATOM 557 O O . ILE A 1 70 ? 0.073 -0.592 -9.948 1.00 91.00 70 ILE A O 1
ATOM 561 N N . GLN A 1 71 ? 0.331 1.086 -11.399 1.00 90.56 71 GLN A N 1
ATOM 562 C CA . GLN A 1 71 ? -1.068 1.084 -11.845 1.00 90.56 71 GLN A CA 1
ATOM 563 C C . GLN A 1 71 ? -1.478 -0.269 -12.442 1.00 90.56 71 GLN A C 1
ATOM 565 O O . GLN A 1 71 ? -2.598 -0.735 -12.231 1.00 90.56 71 GLN A O 1
ATOM 570 N N . THR A 1 72 ? -0.570 -0.907 -13.179 1.00 90.25 72 THR A N 1
ATOM 571 C CA . THR A 1 72 ? -0.802 -2.230 -13.766 1.00 90.25 72 THR A CA 1
ATOM 572 C C . THR A 1 72 ? -0.792 -3.315 -12.688 1.00 90.25 72 THR A C 1
ATOM 574 O O . THR A 1 72 ? -1.692 -4.148 -12.674 1.00 90.25 72 THR A O 1
ATOM 577 N N . ALA A 1 73 ? 0.132 -3.258 -11.725 1.00 91.88 73 ALA A N 1
ATOM 578 C CA . ALA A 1 73 ? 0.164 -4.171 -10.581 1.00 91.88 73 ALA A CA 1
ATOM 579 C C . ALA A 1 73 ? -1.129 -4.105 -9.747 1.00 91.88 73 ALA A C 1
ATOM 581 O O . ALA A 1 73 ? -1.688 -5.138 -9.387 1.00 91.88 73 ALA A O 1
ATOM 582 N N . VAL A 1 74 ? -1.677 -2.906 -9.517 1.00 92.81 74 VAL A N 1
ATOM 583 C CA . VAL A 1 74 ? -2.957 -2.730 -8.805 1.00 92.81 74 VAL A CA 1
ATOM 584 C C . VAL A 1 74 ? -4.121 -3.399 -9.548 1.00 92.81 74 VAL A C 1
ATOM 586 O O . VAL A 1 74 ? -4.977 -4.007 -8.906 1.00 92.81 74 VAL A O 1
ATOM 589 N N . ARG A 1 75 ? -4.139 -3.354 -10.890 1.00 90.31 75 ARG A N 1
ATOM 590 C CA . ARG A 1 75 ? -5.141 -4.070 -11.709 1.00 90.31 75 ARG A CA 1
ATOM 591 C C . ARG A 1 75 ? -5.027 -5.587 -11.608 1.00 90.31 75 ARG A C 1
ATOM 593 O O . ARG A 1 75 ? -6.031 -6.265 -11.780 1.00 90.31 75 ARG A O 1
ATOM 600 N N . LEU A 1 76 ? -3.822 -6.107 -11.380 1.00 90.38 76 LEU A N 1
ATOM 601 C CA . LEU A 1 76 ? -3.582 -7.545 -11.249 1.00 90.38 76 LEU A CA 1
ATOM 602 C C . LEU A 1 76 ? -3.966 -8.064 -9.858 1.00 90.38 76 LEU A C 1
ATOM 604 O O . LEU A 1 76 ? -4.433 -9.191 -9.732 1.00 90.38 76 LEU A O 1
ATOM 608 N N . ILE A 1 77 ? -3.780 -7.248 -8.818 1.00 90.69 77 ILE A N 1
ATOM 609 C CA . ILE A 1 77 ? -3.981 -7.658 -7.420 1.00 90.69 77 ILE A CA 1
ATOM 610 C C . ILE A 1 77 ? -5.435 -7.498 -6.967 1.00 90.69 77 ILE A C 1
ATOM 612 O O . ILE A 1 77 ? -5.913 -8.295 -6.158 1.00 90.69 77 ILE A O 1
ATOM 616 N N . LEU A 1 78 ? -6.142 -6.473 -7.453 1.00 89.19 78 LEU A N 1
ATOM 617 C CA . LEU A 1 78 ? -7.511 -6.175 -7.033 1.00 89.19 78 LEU A CA 1
ATOM 618 C C . LEU A 1 78 ? -8.530 -6.599 -8.107 1.00 89.19 78 LEU A C 1
ATOM 620 O O . LEU A 1 78 ? -8.389 -6.207 -9.264 1.00 89.19 78 LEU A O 1
ATOM 624 N N . PRO A 1 79 ? -9.596 -7.337 -7.752 1.00 89.06 79 PRO A N 1
ATOM 625 C CA . PRO A 1 79 ? -10.643 -7.709 -8.699 1.00 89.06 79 PRO A CA 1
ATOM 626 C C . PRO A 1 79 ? -11.689 -6.595 -8.904 1.00 89.06 79 PRO A C 1
ATOM 628 O O . PRO A 1 79 ? -12.040 -5.854 -7.982 1.00 89.06 79 PRO A O 1
ATOM 631 N N . GLY A 1 80 ? -12.252 -6.532 -10.117 1.00 89.31 80 GLY A N 1
ATOM 632 C CA . GLY A 1 80 ? -13.505 -5.827 -10.419 1.00 89.31 80 GLY A CA 1
ATOM 633 C C . GLY A 1 80 ? -13.512 -4.323 -10.113 1.00 89.31 80 GLY A C 1
ATOM 634 O O . GLY A 1 80 ? -12.630 -3.574 -10.535 1.00 89.31 80 GLY A O 1
ATOM 635 N N . GLU A 1 81 ? -14.544 -3.868 -9.398 1.00 87.56 81 GLU A N 1
ATOM 636 C CA . GLU A 1 81 ? -14.775 -2.447 -9.095 1.00 87.56 81 GLU A CA 1
ATOM 637 C C . GLU A 1 81 ? -13.733 -1.849 -8.136 1.00 87.56 81 GLU A C 1
ATOM 639 O O . GLU A 1 81 ? -13.463 -0.648 -8.190 1.00 87.56 81 GLU A O 1
ATOM 644 N N . LEU A 1 82 ? -13.082 -2.659 -7.294 1.00 89.38 82 LEU A N 1
ATOM 645 C CA . LEU A 1 82 ? -12.055 -2.169 -6.366 1.00 89.38 82 LEU A CA 1
ATOM 646 C C . LEU A 1 82 ? -10.830 -1.627 -7.109 1.00 89.38 82 LEU A C 1
ATOM 648 O O . LEU A 1 82 ? -10.299 -0.579 -6.742 1.00 89.38 82 LEU A O 1
ATOM 652 N N . ALA A 1 83 ? -10.422 -2.289 -8.196 1.00 88.94 83 ALA A N 1
ATOM 653 C CA . ALA A 1 83 ? -9.310 -1.829 -9.021 1.00 88.94 83 ALA A CA 1
ATOM 654 C C . ALA A 1 83 ? -9.608 -0.477 -9.682 1.00 88.94 83 ALA A C 1
ATOM 656 O O . ALA A 1 83 ? -8.738 0.391 -9.741 1.00 88.94 83 ALA A O 1
ATOM 657 N N . LYS A 1 84 ? -10.842 -0.268 -10.155 1.00 90.00 84 LYS A N 1
ATOM 658 C CA . LYS A 1 84 ? -11.242 0.989 -10.805 1.00 90.00 84 LYS A CA 1
ATOM 659 C C . LYS A 1 84 ? -11.158 2.167 -9.836 1.00 90.00 84 LYS A C 1
ATOM 661 O O . LYS A 1 84 ? -10.551 3.185 -10.172 1.00 90.00 84 LYS A O 1
ATOM 666 N N . HIS A 1 85 ? -11.689 2.004 -8.624 1.00 91.12 85 HIS A N 1
ATOM 667 C CA . HIS A 1 85 ? -11.614 3.030 -7.585 1.00 91.12 85 HIS A CA 1
ATOM 668 C C . HIS A 1 85 ? -10.169 3.287 -7.148 1.00 91.12 85 HIS A C 1
ATOM 670 O O . HIS A 1 85 ? -9.736 4.436 -7.144 1.00 91.12 85 HIS A O 1
ATOM 676 N N . ALA A 1 86 ? -9.388 2.236 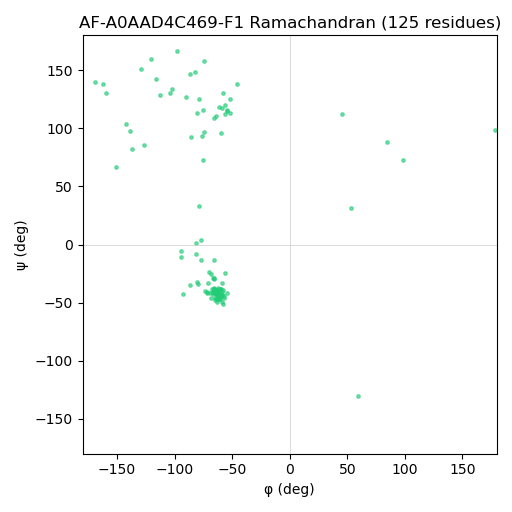-6.877 1.00 90.12 86 ALA A N 1
ATOM 677 C CA . ALA A 1 86 ? -7.990 2.374 -6.465 1.00 90.12 86 ALA A CA 1
ATOM 678 C C . ALA A 1 86 ? -7.146 3.142 -7.498 1.00 90.12 86 ALA A C 1
ATOM 680 O O . ALA A 1 86 ? -6.324 3.985 -7.143 1.00 90.12 86 ALA A O 1
ATOM 681 N N . ILE A 1 87 ? -7.378 2.898 -8.789 1.00 88.94 87 ILE A N 1
ATOM 682 C CA . ILE A 1 87 ? -6.674 3.590 -9.874 1.00 88.94 87 ILE A CA 1
ATOM 683 C C . ILE A 1 87 ? -7.145 5.031 -10.029 1.00 88.94 87 ILE A C 1
ATOM 685 O O . ILE A 1 87 ? -6.321 5.912 -10.279 1.00 88.94 87 ILE A O 1
ATOM 689 N N . SER A 1 88 ? -8.448 5.278 -9.892 1.00 89.94 88 SER A N 1
ATOM 690 C CA . SER A 1 88 ? -9.008 6.629 -9.897 1.00 89.94 88 SER A CA 1
ATOM 691 C C . SER A 1 88 ? -8.385 7.471 -8.781 1.00 89.94 88 SER A C 1
ATOM 693 O O . SER A 1 88 ? -7.834 8.537 -9.055 1.00 89.94 88 SER A O 1
ATOM 695 N N . GLU A 1 89 ? -8.378 6.966 -7.546 1.00 88.94 89 GLU A N 1
ATOM 696 C CA . GLU A 1 89 ? -7.772 7.660 -6.403 1.00 88.94 89 GLU A CA 1
ATOM 697 C C . GLU A 1 89 ? -6.254 7.829 -6.566 1.00 88.94 89 GLU A C 1
ATOM 699 O O . GLU A 1 89 ? -5.718 8.914 -6.328 1.00 88.94 89 GLU A O 1
ATOM 704 N N . GLY A 1 90 ? -5.559 6.805 -7.072 1.00 88.94 90 GLY A N 1
ATOM 705 C CA . GLY A 1 90 ? -4.128 6.889 -7.369 1.00 88.94 90 GLY A CA 1
ATOM 706 C C . GLY A 1 90 ? -3.801 7.963 -8.410 1.00 88.94 90 GLY A C 1
ATOM 707 O O . GLY A 1 90 ? -2.886 8.759 -8.216 1.00 88.94 90 GLY A O 1
ATOM 708 N N . THR A 1 91 ? -4.584 8.047 -9.487 1.00 87.94 91 THR A N 1
ATOM 709 C CA . THR A 1 91 ? -4.374 9.037 -10.556 1.00 87.94 91 THR A CA 1
ATOM 710 C C . THR A 1 91 ? -4.622 10.455 -10.047 1.00 87.94 91 THR A C 1
ATOM 712 O O . THR A 1 91 ? -3.813 11.341 -10.307 1.00 87.94 91 THR A O 1
ATOM 715 N N . LYS A 1 92 ? -5.683 10.668 -9.253 1.00 88.38 92 LYS A N 1
ATOM 716 C CA . LYS A 1 92 ? -5.962 11.966 -8.616 1.00 88.38 92 LYS A CA 1
ATOM 717 C C . LYS A 1 92 ? -4.794 12.434 -7.749 1.00 88.38 92 LYS A C 1
ATOM 719 O O . LYS A 1 92 ? -4.377 13.587 -7.852 1.00 88.38 92 LYS A O 1
ATOM 724 N N . SER A 1 93 ? -4.248 11.541 -6.922 1.00 85.25 93 SER A N 1
ATOM 725 C CA . SER A 1 93 ? -3.108 11.857 -6.056 1.00 85.25 93 SER A CA 1
ATOM 726 C C . SER A 1 93 ? -1.871 12.236 -6.870 1.00 85.25 93 SER A C 1
ATOM 728 O O . SER A 1 93 ? -1.259 13.271 -6.615 1.00 85.25 93 SER A O 1
ATOM 730 N N . VAL A 1 94 ? -1.566 11.456 -7.906 1.00 84.69 94 VAL A N 1
ATOM 731 C CA . VAL A 1 94 ? -0.436 11.693 -8.806 1.00 84.69 94 VAL A CA 1
ATOM 732 C C . VAL A 1 94 ? -0.567 13.046 -9.524 1.00 84.69 94 VAL A C 1
ATOM 734 O O . VAL A 1 94 ? 0.381 13.832 -9.535 1.00 84.69 94 VAL A O 1
ATOM 737 N N . THR A 1 95 ? -1.750 13.384 -10.044 1.00 82.12 95 THR A N 1
ATOM 738 C CA . THR A 1 95 ? -2.015 14.690 -10.671 1.00 82.12 95 THR A CA 1
ATOM 739 C C . THR A 1 95 ? -1.901 15.844 -9.678 1.00 82.12 95 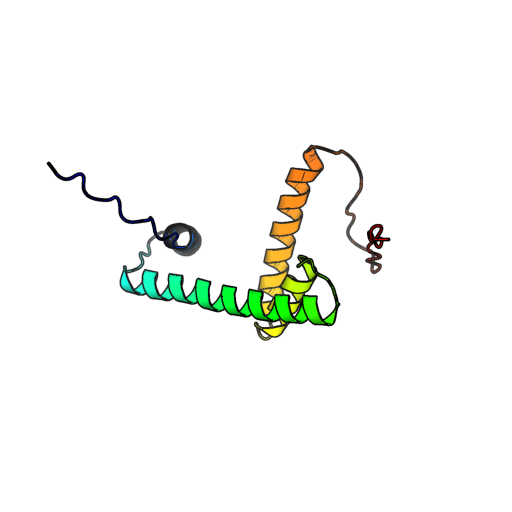THR A C 1
ATOM 741 O O . THR A 1 95 ? -1.332 16.878 -10.023 1.00 82.12 95 THR A O 1
ATOM 744 N N . SER A 1 96 ? -2.373 15.681 -8.437 1.00 78.06 96 SER A N 1
ATOM 745 C CA . SER A 1 96 ? -2.206 16.703 -7.396 1.00 78.06 96 SER A CA 1
ATOM 746 C C . SER A 1 96 ? -0.731 16.937 -7.064 1.00 78.06 96 SER A C 1
ATOM 748 O O . SER A 1 96 ? -0.323 18.083 -6.879 1.00 78.06 96 SER A O 1
ATOM 750 N N . SER A 1 97 ? 0.083 15.878 -7.028 1.00 71.00 97 SER A N 1
ATOM 751 C CA . SER A 1 97 ? 1.528 15.984 -6.806 1.00 71.00 97 SER A CA 1
ATOM 752 C C . SER A 1 97 ? 2.245 16.665 -7.975 1.00 71.00 97 SER A C 1
ATOM 754 O O . SER A 1 97 ? 3.095 17.530 -7.755 1.00 71.00 97 SER A O 1
ATOM 756 N N . TYR A 1 98 ? 1.869 16.351 -9.218 1.00 68.69 98 TYR A N 1
ATOM 757 C CA . TYR A 1 98 ? 2.390 17.061 -10.388 1.00 68.69 98 TYR A CA 1
ATOM 758 C C . TYR A 1 98 ? 1.937 18.519 -10.427 1.00 68.69 98 TYR A C 1
ATOM 760 O O . TYR A 1 98 ? 2.748 19.376 -10.742 1.00 68.69 98 TYR A O 1
ATOM 768 N N . SER A 1 99 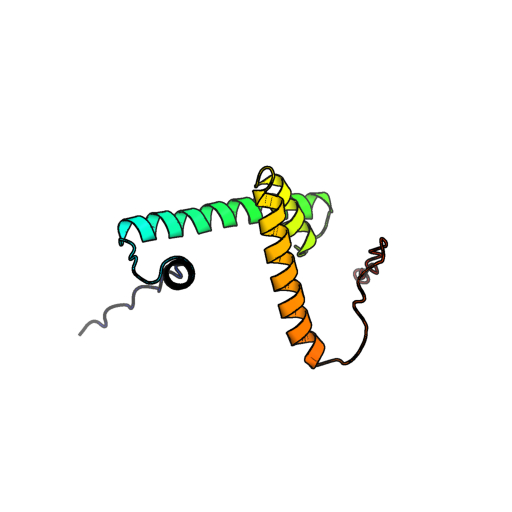? 0.701 18.833 -10.034 1.00 56.50 99 SER A N 1
ATOM 769 C CA . SER A 1 99 ? 0.196 20.208 -9.912 1.00 56.50 99 SER A CA 1
ATOM 770 C C . SER A 1 99 ? 1.050 21.047 -8.955 1.00 56.50 99 SER A C 1
ATOM 772 O O . SER A 1 99 ? 1.438 22.165 -9.287 1.00 56.50 99 SER A O 1
ATOM 774 N N . SER A 1 100 ? 1.420 20.497 -7.794 1.00 54.50 100 SER A N 1
ATOM 775 C CA . SER A 1 100 ? 2.351 21.167 -6.875 1.00 54.50 100 SER A CA 1
ATOM 776 C C . SER A 1 100 ? 3.770 21.324 -7.443 1.00 54.50 100 SER A C 1
ATOM 778 O O . SER A 1 100 ? 4.452 22.285 -7.104 1.00 54.50 100 SER A O 1
ATOM 780 N N . PHE A 1 101 ? 4.210 20.425 -8.330 1.00 49.34 101 PHE A N 1
ATOM 781 C CA . PHE A 1 101 ? 5.518 20.500 -8.997 1.00 49.34 101 PHE A CA 1
ATOM 782 C C . PHE A 1 101 ? 5.516 21.469 -10.198 1.00 49.34 101 PHE A C 1
ATOM 784 O O . PHE A 1 101 ? 6.507 22.143 -10.473 1.00 49.34 101 PHE A O 1
ATOM 791 N N . LEU A 1 102 ? 4.379 21.588 -10.888 1.00 47.50 102 LEU A N 1
ATOM 792 C CA . LEU A 1 102 ? 4.155 22.476 -12.030 1.00 47.50 102 LEU A CA 1
ATOM 793 C C . LEU A 1 102 ? 3.951 23.943 -11.618 1.00 47.50 102 LEU A C 1
ATOM 795 O O . LEU A 1 102 ? 4.110 24.823 -12.458 1.00 47.50 102 LEU A O 1
ATOM 799 N N . PHE A 1 103 ? 3.720 24.250 -10.335 1.00 47.38 103 PHE A N 1
ATOM 800 C CA . PHE A 1 103 ? 3.734 25.643 -9.858 1.00 47.38 103 PHE A CA 1
ATOM 801 C C . PHE A 1 103 ? 5.130 26.298 -9.958 1.00 47.38 103 PHE A C 1
ATOM 803 O O . PHE A 1 103 ? 5.239 27.519 -9.893 1.00 47.38 103 PHE A O 1
ATOM 810 N N . LEU A 1 104 ? 6.197 25.513 -10.185 1.00 44.41 104 LEU A N 1
ATOM 811 C CA . LEU A 1 104 ? 7.537 26.029 -10.493 1.00 44.41 104 LEU A CA 1
ATOM 812 C C . LEU A 1 104 ? 7.856 26.122 -11.997 1.00 44.41 104 LEU A C 1
ATOM 814 O O . LEU A 1 104 ? 8.909 26.653 -12.348 1.00 44.41 104 LEU A O 1
ATOM 818 N N . ARG A 1 105 ? 6.983 25.646 -12.900 1.00 40.81 105 ARG A N 1
ATOM 819 C CA . ARG A 1 105 ? 7.130 25.850 -14.353 1.00 40.81 105 ARG A CA 1
ATOM 820 C C . ARG A 1 105 ? 5.768 26.093 -15.011 1.00 40.81 105 ARG A C 1
ATOM 822 O O . ARG A 1 105 ? 5.041 25.130 -15.254 1.00 40.81 105 ARG A O 1
ATOM 829 N N . PRO A 1 106 ? 5.426 27.344 -15.368 1.00 41.25 106 PRO A N 1
ATOM 830 C CA . PRO A 1 106 ? 4.198 27.613 -16.090 1.00 41.2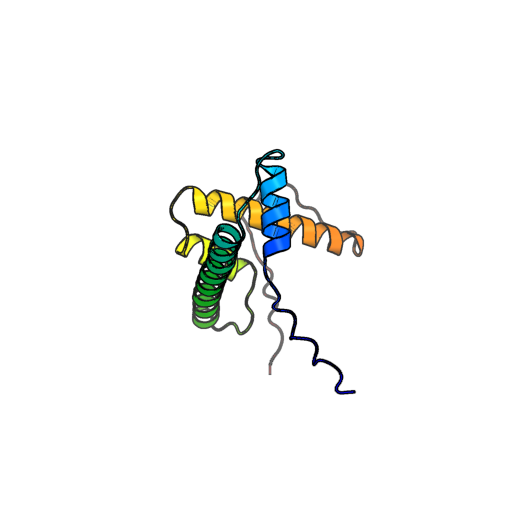5 106 PRO A CA 1
ATOM 831 C C . PRO A 1 106 ? 4.379 27.156 -17.539 1.00 41.25 106 PRO A C 1
ATOM 833 O O . PRO A 1 106 ? 4.961 27.880 -18.341 1.00 41.25 106 PRO A O 1
ATOM 836 N N . CYS A 1 107 ? 3.920 25.950 -17.879 1.00 37.19 107 CYS A N 1
ATOM 837 C CA . CYS A 1 107 ? 3.472 25.628 -19.234 1.00 37.19 107 CYS A CA 1
ATOM 838 C C . CYS A 1 107 ? 2.746 24.277 -19.326 1.00 37.19 107 CYS A C 1
ATOM 840 O O . CYS A 1 107 ? 3.211 23.268 -18.808 1.00 37.19 107 CYS A O 1
ATOM 842 N N . ALA A 1 108 ? 1.681 24.303 -20.130 1.00 43.38 108 ALA A N 1
ATOM 843 C CA . ALA A 1 108 ? 1.022 23.191 -20.815 1.00 43.38 108 ALA A CA 1
ATOM 844 C C . ALA A 1 108 ? -0.037 22.366 -20.047 1.00 43.38 108 ALA A C 1
ATOM 846 O O . ALA A 1 108 ? 0.228 21.315 -19.478 1.00 43.38 108 ALA A O 1
ATOM 847 N N . ILE A 1 109 ? -1.275 22.868 -20.144 1.00 43.75 109 ILE A N 1
ATOM 848 C CA . ILE A 1 109 ? -2.460 22.196 -20.717 1.00 43.75 109 ILE A CA 1
ATOM 849 C C . ILE A 1 109 ? -2.694 20.735 -20.290 1.00 43.75 109 ILE A C 1
ATOM 851 O O . ILE A 1 109 ? -2.055 19.813 -20.788 1.00 43.75 109 ILE A O 1
ATOM 855 N N . PHE A 1 110 ? -3.769 20.513 -19.531 1.00 35.88 110 PHE A N 1
ATOM 856 C CA . PHE A 1 110 ? -4.516 19.257 -19.594 1.00 35.88 110 PHE A CA 1
ATOM 857 C C . PHE A 1 110 ? -5.996 19.569 -19.841 1.00 35.88 110 PHE A C 1
ATOM 859 O O . PHE A 1 110 ? -6.783 19.723 -18.910 1.00 35.88 110 PHE A O 1
ATOM 866 N N . SER A 1 111 ? -6.354 19.728 -21.120 1.00 36.97 111 SER A N 1
ATOM 867 C CA . SER A 1 111 ? -7.743 19.590 -21.557 1.00 36.97 111 SER A CA 1
ATOM 868 C C . SER A 1 111 ? -8.065 18.108 -21.665 1.00 36.97 111 SER A C 1
ATOM 870 O O . SER A 1 111 ? -7.374 17.355 -22.350 1.00 36.97 111 SER A O 1
ATOM 872 N N . SER A 1 112 ? -9.130 17.718 -20.972 1.00 45.81 112 SER A N 1
ATOM 873 C CA . SER A 1 112 ? -9.884 16.495 -21.208 1.00 45.81 112 SER A CA 1
ATOM 874 C C . SER A 1 112 ? -10.148 16.312 -22.703 1.00 45.81 112 SER A C 1
ATOM 876 O O . SER A 1 112 ? -10.581 17.260 -23.357 1.00 45.81 112 SER A O 1
ATOM 878 N N . SER A 1 113 ? -9.995 15.076 -23.187 1.00 47.03 113 SER A N 1
ATOM 879 C CA . SER A 1 113 ? -10.301 14.583 -24.547 1.00 47.03 113 SER A CA 1
ATOM 880 C C . SER A 1 113 ? -9.106 14.496 -25.506 1.00 47.03 113 SER A C 1
ATOM 882 O O . SER A 1 113 ? -9.052 15.240 -26.471 1.00 47.03 113 SER A O 1
ATOM 884 N N . ASP A 1 114 ? -8.188 13.535 -25.324 1.00 33.16 114 ASP A N 1
ATOM 885 C CA . ASP A 1 114 ? -7.559 12.902 -26.498 1.00 33.16 114 ASP A CA 1
ATOM 886 C C . ASP A 1 114 ? -6.925 11.532 -26.198 1.00 33.16 114 ASP A C 1
ATOM 888 O O . ASP A 1 114 ? -6.134 11.349 -25.270 1.00 33.16 114 ASP A O 1
ATOM 892 N N . SER A 1 115 ? -7.266 10.557 -27.038 1.00 39.31 115 SER A N 1
ATOM 893 C CA . SER A 1 115 ? -6.928 9.131 -26.958 1.00 39.31 115 SER A CA 1
ATOM 894 C C . SER A 1 115 ? -5.507 8.795 -27.433 1.00 39.31 115 SER A C 1
ATOM 896 O O . SER A 1 115 ? -5.278 7.723 -27.990 1.00 39.31 115 SER A O 1
ATOM 898 N N . ARG A 1 116 ? -4.511 9.667 -27.241 1.00 43.03 116 ARG A N 1
ATOM 899 C CA . ARG A 1 116 ? -3.132 9.403 -27.696 1.00 43.03 116 ARG A CA 1
ATOM 900 C C . ARG A 1 116 ? -2.095 9.801 -26.660 1.00 43.03 116 ARG A C 1
ATOM 902 O O . ARG A 1 116 ?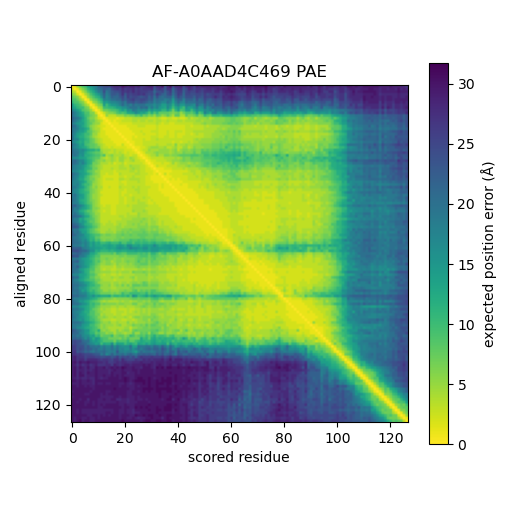 -1.427 10.824 -26.753 1.00 43.03 116 ARG A O 1
ATOM 909 N N . PHE A 1 117 ? -1.886 8.897 -25.711 1.00 36.81 117 PHE A N 1
ATOM 910 C CA . PHE A 1 117 ? -0.750 8.939 -24.799 1.00 36.81 117 PHE A CA 1
ATOM 911 C C . PHE A 1 117 ? 0.531 8.483 -25.525 1.00 36.81 117 PHE A C 1
ATOM 913 O O . PHE A 1 117 ? 1.043 7.386 -25.296 1.00 36.81 117 PHE A O 1
ATOM 920 N N . ARG A 1 118 ? 1.070 9.321 -26.421 1.00 38.94 118 ARG A N 1
ATOM 921 C CA . ARG A 1 118 ? 2.488 9.229 -26.791 1.00 38.94 118 ARG A CA 1
ATOM 922 C C . ARG A 1 118 ? 3.292 9.831 -25.643 1.00 38.94 118 ARG A C 1
ATOM 924 O O . ARG A 1 118 ? 3.504 11.035 -25.583 1.00 38.94 118 ARG A O 1
ATOM 931 N N . TYR A 1 119 ? 3.730 8.975 -24.722 1.00 36.44 119 TYR A N 1
ATOM 932 C CA . TYR A 1 119 ? 4.899 9.297 -23.912 1.00 36.44 119 TYR A CA 1
ATOM 933 C C . TYR A 1 119 ? 6.077 9.447 -24.873 1.00 36.44 119 TYR A C 1
ATOM 935 O O . TYR A 1 119 ? 6.414 8.503 -25.588 1.00 36.44 119 TYR A O 1
ATOM 943 N N . ALA A 1 120 ? 6.670 10.638 -24.912 1.00 33.75 120 ALA A N 1
ATOM 944 C CA . ALA A 1 120 ? 7.989 10.819 -25.485 1.00 33.75 120 ALA A CA 1
ATOM 945 C C . ALA A 1 120 ? 8.946 9.865 -24.761 1.00 33.75 120 ALA A C 1
ATOM 947 O O . ALA A 1 120 ? 9.080 9.908 -23.536 1.00 33.75 120 ALA A O 1
ATOM 948 N N . SER A 1 121 ? 9.554 8.966 -25.527 1.00 34.69 121 SER A N 1
ATOM 949 C CA . SER A 1 121 ? 10.645 8.108 -25.098 1.00 34.69 121 SER A CA 1
ATOM 950 C C . SER A 1 121 ? 11.811 8.987 -24.651 1.00 34.69 121 SER A C 1
ATOM 952 O O . SER A 1 121 ? 12.597 9.450 -25.473 1.00 34.69 121 SER A O 1
ATOM 954 N N . VAL A 1 122 ? 11.923 9.243 -23.350 1.00 43.72 122 VAL A N 1
ATOM 955 C CA . VAL A 1 122 ? 13.185 9.687 -22.759 1.00 43.72 122 VAL A CA 1
ATOM 956 C C . VAL A 1 122 ? 13.976 8.428 -22.447 1.00 43.72 122 VAL A C 1
ATOM 958 O O . VAL A 1 122 ? 13.805 7.803 -21.406 1.00 43.72 122 VAL A O 1
ATOM 961 N N . SER A 1 123 ? 14.800 8.036 -23.408 1.00 36.22 123 SER A N 1
ATOM 962 C CA . SER A 1 123 ? 15.913 7.113 -23.212 1.00 36.22 123 SER A CA 1
ATOM 963 C C . SER A 1 123 ? 16.999 7.455 -24.236 1.00 36.22 123 SER A C 1
ATOM 965 O O . SER A 1 123 ? 17.225 6.726 -25.192 1.00 36.22 123 SER A O 1
ATOM 967 N N . ASN A 1 124 ? 17.587 8.642 -24.069 1.00 36.47 124 ASN A N 1
ATOM 968 C CA . ASN A 1 124 ? 19.045 8.784 -24.012 1.00 36.47 124 ASN A CA 1
ATOM 969 C C . ASN A 1 124 ? 19.349 8.639 -22.510 1.00 36.47 124 ASN A C 1
ATOM 971 O O . ASN A 1 124 ? 18.650 9.261 -21.713 1.00 36.47 124 ASN A O 1
ATOM 975 N N . VAL A 1 125 ? 20.230 7.771 -22.030 1.00 45.19 125 VAL A N 1
ATOM 976 C CA . VAL A 1 125 ? 21.669 7.653 -22.287 1.00 45.19 125 VAL A CA 1
ATOM 977 C C . VAL A 1 125 ? 22.074 6.245 -21.835 1.00 45.19 125 VAL A C 1
ATOM 979 O O . VAL A 1 125 ? 21.554 5.802 -20.819 1.00 45.19 125 VAL A O 1
ATOM 982 N N . ASP A 1 126 ? 22.923 5.556 -22.599 1.00 34.41 126 ASP A N 1
ATOM 983 C CA . ASP A 1 126 ? 24.078 4.776 -22.111 1.00 34.41 126 ASP A CA 1
ATOM 984 C C . ASP A 1 126 ? 24.753 4.120 -23.333 1.00 34.41 126 ASP A C 1
ATOM 986 O O . ASP A 1 126 ? 24.281 3.114 -23.869 1.00 34.41 126 ASP A O 1
ATOM 990 N N . SER A 1 127 ? 25.827 4.766 -23.801 1.00 33.41 127 SER A N 1
ATOM 991 C CA . SER A 1 127 ? 26.877 4.205 -24.662 1.00 33.41 127 SER A CA 1
ATOM 992 C C . SER A 1 127 ? 28.143 4.074 -23.832 1.00 33.41 127 SER A C 1
ATOM 994 O O . SER A 1 127 ? 28.374 4.989 -23.010 1.00 33.41 127 SER A O 1
#

Sequence (127 aa):
EPKKRKKARKETYSSYIYKVLKQVHPETGISNKGMGVLNSFVNDLFERIASEASKLATYNKKATLSAREIQTAVRLILPGELAKHAISEGTKSVTSSYSSFLFLRPCAIFSSSDSRFRYASVSNVDS

Radius of gyration: 20.09 Å; Cα contacts (8 Å, |Δi|>4): 45; chains: 1; bounding box: 44×36×63 Å

pLDDT: mean 76.01, std 21.2, range [33.16, 94.38]

Nearest PDB structures (foldseek):
  4wnn-assembly4_D  TM=9.188E-01  e=5.010E-13  Saccharomyces cerevisiae S288C
  6l9z-assembly1_R  TM=9.806E-01  e=4.970E-12  Homo sapiens
  4ym6-assembly1_D  TM=9.854E-01  e=8.276E-12  Homo sapiens
  6iy2-assembly1_D  TM=9.641E-01  e=8.276E-12  Xenopus laevis
  7xvl-assembly1_X  TM=9.833E-01  e=1.565E-11  Homo sapiens